Protein AF-A0A9D4F6E3-F1 (afdb_monomer_lite)

Structure (mmCIF, N/CA/C/O backbone):
data_AF-A0A9D4F6E3-F1
#
_entry.id   AF-A0A9D4F6E3-F1
#
loop_
_atom_site.group_PDB
_atom_site.id
_atom_site.type_symbol
_atom_site.label_atom_id
_atom_site.label_alt_id
_atom_site.label_comp_id
_atom_site.label_asym_id
_atom_site.label_entity_id
_atom_site.label_seq_id
_atom_site.pdbx_PDB_ins_code
_atom_site.Cartn_x
_atom_site.Cartn_y
_atom_site.Cartn_z
_atom_site.occupancy
_atom_site.B_iso_or_equiv
_atom_site.auth_seq_id
_atom_site.auth_comp_id
_atom_site.auth_asym_id
_atom_site.auth_atom_id
_atom_site.pdbx_PDB_model_num
ATOM 1 N N . MET A 1 1 ? -2.418 4.231 18.571 1.00 72.19 1 MET A N 1
ATOM 2 C CA . MET A 1 1 ? -3.321 4.488 17.427 1.00 72.19 1 MET A CA 1
ATOM 3 C C . MET A 1 1 ? -3.566 5.983 17.386 1.00 72.19 1 MET A C 1
ATOM 5 O O . MET A 1 1 ? -3.931 6.536 18.414 1.00 72.19 1 MET A O 1
ATOM 9 N N . GLN A 1 2 ? -3.311 6.640 16.258 1.00 84.81 2 GLN A N 1
ATOM 10 C CA . GLN A 1 2 ? -3.467 8.094 16.122 1.00 84.81 2 GLN A CA 1
ATOM 11 C C . GLN A 1 2 ? -4.164 8.404 14.798 1.00 84.81 2 GLN A C 1
ATOM 13 O O . GLN A 1 2 ? -3.969 7.689 13.820 1.00 84.81 2 GLN A O 1
ATOM 18 N N . ARG A 1 3 ? -4.998 9.447 14.750 1.00 84.19 3 ARG A N 1
ATOM 19 C CA . ARG A 1 3 ? -5.613 9.910 13.497 1.00 84.19 3 ARG A CA 1
ATOM 20 C C . ARG A 1 3 ? -4.726 10.954 12.827 1.00 84.19 3 ARG A C 1
ATOM 22 O O . ARG A 1 3 ? -4.261 11.871 13.500 1.00 84.19 3 ARG A O 1
ATOM 29 N N . ILE A 1 4 ? -4.539 10.838 11.514 1.00 84.19 4 ILE A N 1
ATOM 30 C CA . ILE A 1 4 ? -3.860 11.871 10.722 1.00 84.19 4 ILE A CA 1
ATOM 31 C C . ILE A 1 4 ? -4.807 13.061 10.565 1.00 84.19 4 ILE A C 1
ATOM 33 O O . ILE A 1 4 ? -6.011 12.891 10.353 1.00 84.19 4 ILE A O 1
ATOM 37 N N . SER A 1 5 ? -4.264 14.272 10.667 1.00 84.00 5 SER A N 1
ATOM 38 C CA . SER A 1 5 ? -5.014 15.486 10.361 1.00 84.00 5 SER A CA 1
ATOM 39 C C . SER A 1 5 ? -5.292 15.570 8.859 1.00 84.00 5 SER A C 1
ATOM 41 O O . SER A 1 5 ? -4.375 15.506 8.045 1.00 84.00 5 SER A O 1
ATOM 43 N N . THR A 1 6 ? -6.560 15.718 8.491 1.00 83.12 6 THR A N 1
ATOM 44 C CA . THR A 1 6 ? -7.008 15.918 7.106 1.00 83.12 6 THR A CA 1
ATOM 45 C C . THR A 1 6 ? -7.762 17.236 6.981 1.00 83.12 6 THR A C 1
ATOM 47 O O . THR A 1 6 ? -8.135 17.859 7.982 1.00 83.12 6 THR A O 1
ATOM 50 N N . LYS A 1 7 ? -8.001 17.673 5.738 1.00 85.06 7 LYS A N 1
ATOM 51 C CA . LYS A 1 7 ? -8.831 18.850 5.454 1.00 85.06 7 LYS A CA 1
ATOM 52 C C . LYS A 1 7 ? -10.238 18.670 6.049 1.00 85.06 7 LYS A C 1
ATOM 54 O O . LYS A 1 7 ? -10.751 17.551 6.122 1.00 85.06 7 LYS A O 1
ATOM 59 N N . LYS A 1 8 ? -10.874 19.774 6.469 1.00 75.25 8 LYS A N 1
ATOM 60 C CA . LYS A 1 8 ? -12.266 19.766 6.963 1.00 75.25 8 LYS A CA 1
ATOM 61 C C . LYS A 1 8 ? -13.179 19.079 5.934 1.00 75.25 8 LYS A C 1
ATOM 63 O O . LYS A 1 8 ? -13.095 19.378 4.750 1.00 75.25 8 LYS A O 1
ATOM 68 N N . GLY A 1 9 ? -14.013 18.146 6.398 1.00 79.75 9 GLY A N 1
ATOM 69 C CA . GLY A 1 9 ? -14.926 17.356 5.560 1.00 79.75 9 GLY A CA 1
ATOM 70 C C . GLY A 1 9 ? -14.370 16.014 5.066 1.00 79.75 9 GLY A C 1
ATOM 71 O O . GLY A 1 9 ? -15.143 15.187 4.594 1.00 79.75 9 GLY A O 1
ATOM 72 N N . GLN A 1 10 ? -13.067 15.744 5.211 1.00 84.06 10 GLN A N 1
ATOM 73 C CA . GLN A 1 10 ? -12.488 14.445 4.851 1.00 84.06 10 GLN A CA 1
ATOM 74 C C . GLN A 1 10 ? -12.395 13.509 6.057 1.00 84.06 10 GLN A C 1
ATOM 76 O O . GLN A 1 10 ? -11.970 13.911 7.143 1.00 84.06 10 GLN A O 1
ATOM 81 N N . ILE A 1 11 ? -12.721 12.232 5.845 1.00 83.38 11 ILE A N 1
ATOM 82 C CA . ILE A 1 11 ? -12.536 11.182 6.851 1.00 83.38 11 ILE A CA 1
ATOM 83 C C . ILE A 1 11 ? -11.047 11.097 7.200 1.00 83.38 11 ILE A C 1
ATOM 85 O O . ILE A 1 11 ? -10.201 10.883 6.333 1.00 83.38 11 ILE A O 1
ATOM 89 N N . ARG A 1 12 ? -10.728 11.272 8.485 1.00 87.38 12 ARG A N 1
ATOM 90 C CA . ARG A 1 12 ? -9.356 11.185 8.996 1.00 87.38 12 ARG A CA 1
ATOM 91 C C . ARG A 1 12 ? -8.908 9.724 9.047 1.00 87.38 12 ARG A C 1
ATOM 93 O O . ARG A 1 12 ? -9.504 8.970 9.827 1.00 87.38 12 ARG A O 1
ATOM 100 N N . PRO A 1 13 ? -7.873 9.322 8.289 1.00 88.62 13 PRO A N 1
ATOM 101 C CA . PRO A 1 13 ? -7.339 7.977 8.369 1.00 88.62 13 PRO A CA 1
ATOM 102 C C . PRO A 1 13 ? -6.663 7.751 9.721 1.00 88.62 13 PRO A C 1
ATOM 104 O O . PRO A 1 13 ? -6.227 8.683 10.406 1.00 88.62 13 PRO A O 1
ATOM 107 N N . VAL A 1 14 ? -6.595 6.484 10.108 1.00 90.94 14 VAL A N 1
ATOM 108 C CA . VAL A 1 14 ? -5.968 6.041 11.348 1.00 90.94 14 VAL A CA 1
ATOM 109 C C . VAL A 1 14 ? -4.597 5.460 11.023 1.00 90.94 14 VAL A C 1
ATOM 111 O O . VAL A 1 14 ? -4.504 4.524 10.236 1.00 90.94 14 VAL A O 1
ATOM 1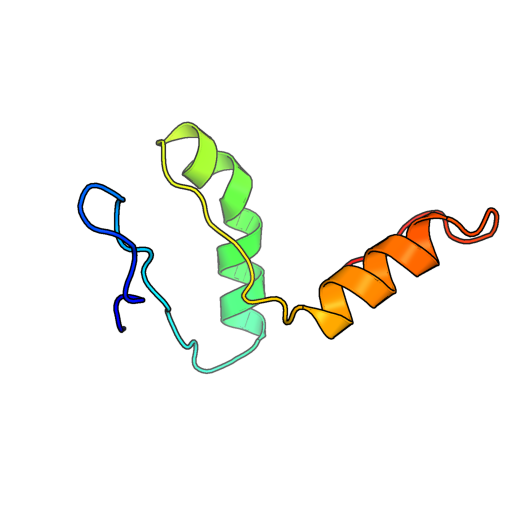14 N N . ILE A 1 15 ? -3.555 5.954 11.689 1.00 90.81 15 ILE A N 1
ATOM 115 C CA . ILE A 1 15 ? -2.248 5.297 11.739 1.00 90.81 15 ILE A CA 1
ATOM 116 C C . ILE A 1 15 ? -2.233 4.295 12.892 1.00 90.81 15 ILE A C 1
ATOM 118 O O . ILE A 1 15 ? -2.536 4.617 14.054 1.00 90.81 15 ILE A O 1
ATOM 122 N N . ILE A 1 16 ? -1.801 3.081 12.567 1.00 91.44 16 ILE A N 1
ATOM 123 C CA . ILE A 1 16 ? -1.571 2.002 13.520 1.00 91.44 16 ILE A CA 1
ATOM 124 C C . ILE A 1 16 ? -0.103 1.590 13.418 1.00 91.44 16 ILE A C 1
ATOM 126 O O . ILE A 1 16 ? 0.325 1.035 12.412 1.00 91.44 16 ILE A O 1
ATOM 130 N N . LYS A 1 17 ? 0.668 1.850 14.479 1.00 92.12 17 LYS A N 1
ATOM 131 C CA . LYS A 1 17 ? 2.030 1.330 14.621 1.00 92.12 17 LYS A CA 1
ATOM 132 C C . LYS A 1 17 ? 1.951 -0.058 15.244 1.00 92.12 17 LYS A C 1
ATOM 134 O O . LYS A 1 17 ? 1.458 -0.203 16.361 1.00 92.12 17 LYS A O 1
ATOM 139 N N . LEU A 1 18 ? 2.405 -1.062 14.507 1.00 92.69 18 LEU A N 1
ATOM 140 C CA . LEU A 1 18 ? 2.438 -2.448 14.962 1.00 92.69 18 LEU A CA 1
ATOM 141 C C . LEU A 1 18 ? 3.787 -2.761 15.612 1.00 92.69 18 LEU A C 1
ATOM 143 O O . LEU A 1 18 ? 4.783 -2.088 15.354 1.00 92.69 18 LEU A O 1
ATOM 147 N N . ARG A 1 19 ? 3.809 -3.780 16.476 1.00 92.12 19 ARG A N 1
ATOM 148 C CA . ARG A 1 19 ? 5.008 -4.158 17.238 1.00 92.12 19 ARG A CA 1
ATOM 149 C C . ARG A 1 19 ? 6.092 -4.784 16.361 1.00 92.12 19 ARG A C 1
ATOM 151 O O . ARG A 1 19 ? 7.269 -4.603 16.644 1.00 92.12 19 ARG A O 1
ATOM 158 N N . ASN A 1 20 ? 5.703 -5.543 15.341 1.00 93.31 20 ASN A N 1
ATOM 159 C CA . ASN A 1 20 ? 6.625 -6.243 14.455 1.00 93.31 20 ASN A CA 1
ATOM 160 C C . ASN A 1 20 ? 6.055 -6.365 13.031 1.00 93.31 20 ASN A C 1
ATOM 162 O O . ASN A 1 20 ? 4.865 -6.142 12.786 1.00 93.31 20 ASN A O 1
ATOM 166 N N . ASN A 1 21 ? 6.933 -6.737 12.100 1.00 89.50 21 ASN A N 1
ATOM 167 C CA . ASN A 1 21 ? 6.599 -6.842 10.682 1.00 89.50 21 ASN A CA 1
ATOM 168 C C . ASN A 1 21 ? 5.730 -8.066 10.369 1.00 89.50 21 ASN A C 1
ATOM 170 O O . ASN A 1 21 ? 4.884 -7.984 9.488 1.00 89.50 21 ASN A O 1
ATOM 174 N N . SER A 1 22 ? 5.861 -9.173 11.108 1.00 92.81 22 SER A N 1
ATOM 175 C CA . SER A 1 22 ? 5.045 -10.373 10.870 1.00 92.81 22 SER A CA 1
ATOM 176 C C . SER A 1 22 ? 3.556 -10.117 11.113 1.00 92.81 22 SER A C 1
ATOM 178 O O . SER A 1 22 ? 2.721 -10.519 10.302 1.00 92.81 22 SER A O 1
ATOM 180 N N . MET A 1 23 ? 3.212 -9.368 12.167 1.00 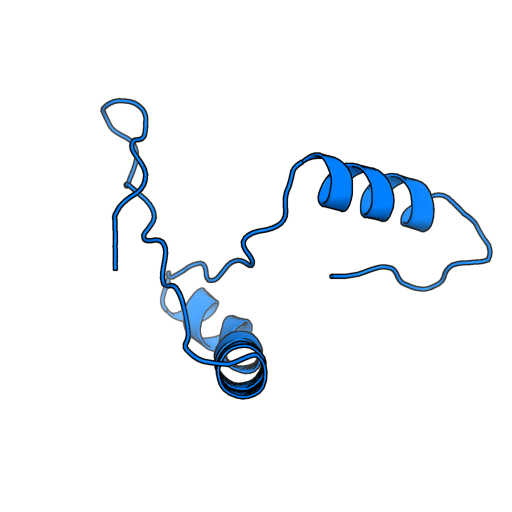93.50 23 MET A N 1
ATOM 181 C CA . MET A 1 23 ? 1.837 -8.923 12.411 1.00 93.50 23 MET A CA 1
ATOM 182 C C . MET A 1 23 ? 1.328 -8.022 11.288 1.00 93.50 23 MET A C 1
ATOM 184 O O . MET A 1 23 ? 0.182 -8.163 10.860 1.00 93.50 23 MET A O 1
ATOM 188 N N . LYS A 1 24 ? 2.176 -7.106 10.801 1.00 91.06 24 LYS A N 1
ATOM 189 C CA . LYS A 1 24 ? 1.841 -6.234 9.672 1.00 91.06 24 LYS A CA 1
ATOM 190 C C . LYS A 1 24 ? 1.502 -7.069 8.438 1.00 91.06 24 LYS A C 1
ATOM 192 O O . LYS A 1 2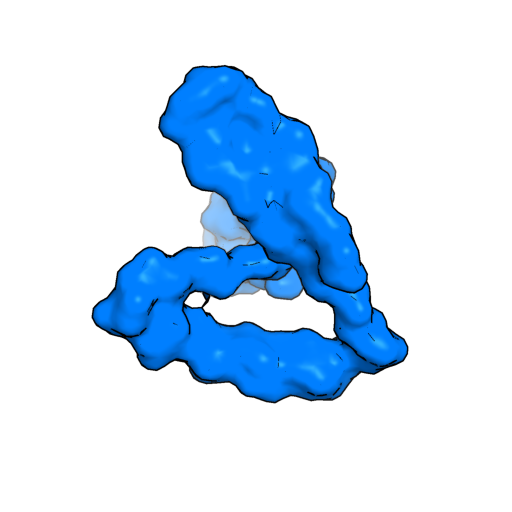4 ? 0.418 -6.898 7.889 1.00 91.06 24 LYS A O 1
ATOM 197 N N . SER A 1 25 ? 2.355 -8.023 8.070 1.00 91.00 25 SER A N 1
ATOM 198 C CA . SER A 1 25 ? 2.130 -8.910 6.924 1.00 91.00 25 SER A CA 1
ATOM 199 C C . SER A 1 25 ? 0.838 -9.722 7.061 1.00 91.00 25 SER A C 1
ATOM 201 O O . SER A 1 25 ? 0.040 -9.760 6.126 1.00 91.00 25 SER A O 1
ATOM 203 N N . ALA A 1 26 ? 0.571 -10.298 8.238 1.00 93.44 26 ALA A N 1
ATOM 204 C CA . ALA A 1 26 ? -0.656 -11.058 8.493 1.00 93.44 26 ALA A CA 1
ATOM 205 C C . ALA A 1 26 ? -1.929 -10.196 8.376 1.00 93.44 26 ALA A C 1
ATOM 207 O O . ALA A 1 26 ? -2.954 -10.653 7.869 1.00 93.44 26 ALA A O 1
ATOM 208 N N . ILE A 1 27 ? -1.877 -8.934 8.818 1.00 92.31 27 ILE A N 1
ATOM 209 C CA . ILE A 1 27 ? -2.987 -7.982 8.667 1.00 92.31 27 ILE A CA 1
ATOM 210 C C . ILE A 1 27 ? -3.156 -7.577 7.196 1.00 92.31 27 ILE A C 1
ATOM 212 O O . ILE A 1 27 ? -4.280 -7.557 6.693 1.00 92.31 27 ILE A O 1
ATOM 216 N N . MET A 1 28 ? -2.059 -7.313 6.482 1.00 92.12 28 MET A N 1
ATOM 217 C CA . MET A 1 28 ? -2.089 -6.918 5.070 1.00 92.12 28 MET A CA 1
ATOM 218 C C . MET A 1 28 ? -2.647 -8.012 4.151 1.00 92.12 28 MET A C 1
ATOM 220 O O . MET A 1 28 ? -3.333 -7.692 3.181 1.00 92.12 28 MET A O 1
ATOM 224 N N . GLN A 1 29 ? -2.476 -9.293 4.487 1.00 92.25 29 GLN A N 1
ATOM 225 C CA . GLN A 1 29 ? -3.129 -10.401 3.772 1.00 92.25 29 GLN A CA 1
ATOM 226 C C . GLN A 1 29 ? -4.667 -10.323 3.825 1.00 92.25 29 GLN A C 1
ATOM 228 O O . GLN A 1 29 ? -5.348 -10.783 2.911 1.00 92.25 29 GLN A O 1
ATOM 233 N N . LYS A 1 30 ? -5.237 -9.670 4.847 1.00 92.12 30 LYS A N 1
ATOM 234 C CA . LYS A 1 30 ? -6.689 -9.453 4.986 1.00 92.12 30 LYS A CA 1
ATOM 235 C C . LYS A 1 30 ? -7.179 -8.171 4.299 1.00 92.12 30 LYS A C 1
ATOM 237 O O . LYS A 1 30 ? -8.331 -7.776 4.471 1.00 92.12 30 LYS A O 1
ATOM 242 N N . ARG A 1 31 ? -6.346 -7.514 3.487 1.00 92.62 31 ARG A N 1
ATOM 243 C CA . ARG A 1 31 ? -6.700 -6.269 2.784 1.00 92.62 31 ARG A CA 1
ATOM 244 C C . ARG A 1 31 ? -7.904 -6.421 1.855 1.00 92.62 31 ARG A C 1
ATOM 246 O O . ARG A 1 31 ? -8.771 -5.551 1.857 1.00 92.62 31 ARG A O 1
ATOM 253 N N . ALA A 1 32 ? -7.962 -7.503 1.077 1.00 91.31 32 ALA A N 1
ATOM 254 C CA . ALA A 1 32 ? -9.064 -7.762 0.150 1.00 91.31 32 ALA A CA 1
ATOM 255 C C . ALA A 1 32 ? -10.428 -7.866 0.866 1.00 91.31 32 ALA A C 1
ATOM 257 O O . ALA A 1 32 ? -11.315 -7.084 0.524 1.00 91.31 32 ALA A O 1
ATOM 258 N N . PRO A 1 33 ? -10.602 -8.710 1.906 1.00 92.62 33 PRO A N 1
ATOM 259 C CA . PRO A 1 33 ? -11.871 -8.766 2.630 1.00 92.62 33 PRO A CA 1
ATOM 260 C C . PRO A 1 33 ? -12.198 -7.463 3.376 1.00 92.62 33 PRO A C 1
ATOM 262 O O . PRO A 1 33 ? -13.362 -7.079 3.438 1.00 92.62 33 PRO A O 1
ATOM 265 N N . MET A 1 34 ? -11.202 -6.722 3.884 1.00 90.94 34 MET A N 1
ATOM 266 C CA . MET A 1 34 ? -11.467 -5.403 4.482 1.00 90.94 34 MET A CA 1
ATOM 267 C C . MET A 1 34 ? -12.009 -4.394 3.463 1.00 90.94 34 MET A C 1
ATOM 269 O O . MET A 1 34 ? -12.919 -3.634 3.797 1.00 90.94 34 MET A O 1
ATOM 273 N N . LYS A 1 35 ? -11.501 -4.425 2.222 1.00 92.00 35 LYS A N 1
ATOM 274 C CA . LYS A 1 35 ? -11.993 -3.584 1.122 1.00 92.00 35 LYS A CA 1
ATOM 275 C C . LYS A 1 35 ? -13.453 -3.883 0.799 1.00 92.00 35 LYS A C 1
ATOM 277 O O . LYS A 1 35 ? -14.222 -2.942 0.617 1.00 92.00 35 LYS A O 1
ATOM 282 N N . SER A 1 36 ? -13.839 -5.157 0.783 1.00 90.25 36 SER A N 1
ATOM 283 C CA . SER A 1 36 ? -15.235 -5.569 0.582 1.00 90.25 36 SER A CA 1
ATOM 284 C C . SER A 1 36 ? -16.168 -5.033 1.673 1.00 90.25 36 SER A C 1
ATOM 286 O O . SER A 1 36 ? -17.307 -4.689 1.385 1.00 90.25 36 SER A O 1
ATOM 288 N N . ASN A 1 37 ? -15.664 -4.865 2.898 1.00 91.88 37 ASN A N 1
ATOM 289 C CA . ASN A 1 37 ? -16.402 -4.280 4.022 1.00 91.88 37 ASN A CA 1
ATOM 290 C C . ASN A 1 37 ? -16.396 -2.736 4.031 1.00 91.88 37 ASN A C 1
ATOM 292 O O . ASN A 1 37 ? -16.750 -2.124 5.036 1.00 91.88 37 ASN A O 1
ATOM 296 N N . GLY A 1 38 ? -15.949 -2.091 2.948 1.00 91.69 38 GLY A N 1
ATOM 297 C CA . GLY A 1 38 ? -15.902 -0.631 2.830 1.00 91.69 38 GLY A CA 1
ATOM 298 C C . GLY A 1 38 ? -14.697 0.032 3.505 1.00 91.69 38 GLY A C 1
ATOM 299 O O . GLY A 1 38 ? -14.600 1.260 3.513 1.00 91.69 38 GLY A O 1
ATOM 300 N N . TYR A 1 39 ? -13.746 -0.743 4.036 1.00 90.81 39 TYR A N 1
ATOM 301 C CA . TYR A 1 39 ? -12.541 -0.213 4.674 1.00 90.81 39 TYR A CA 1
ATOM 302 C C . TYR A 1 39 ? -11.321 -0.340 3.768 1.00 90.81 39 TYR A C 1
ATOM 304 O O . TYR A 1 39 ? -11.014 -1.402 3.232 1.00 90.81 39 TYR A O 1
ATOM 312 N N . ARG A 1 40 ? -10.542 0.735 3.645 1.00 90.44 40 ARG A N 1
ATOM 313 C CA . ARG A 1 40 ? -9.287 0.711 2.891 1.00 90.44 40 ARG A CA 1
ATOM 314 C C . ARG A 1 40 ? -8.097 0.573 3.837 1.00 90.44 40 ARG A C 1
ATOM 316 O O . ARG A 1 40 ? -7.737 1.524 4.521 1.00 90.44 40 ARG A O 1
ATOM 323 N N . LEU A 1 41 ? -7.460 -0.594 3.822 1.00 91.62 41 LEU A N 1
ATOM 324 C CA . LEU A 1 41 ? -6.176 -0.821 4.484 1.00 91.62 41 LEU A CA 1
ATOM 325 C C . LEU A 1 41 ? -5.030 -0.447 3.530 1.00 91.62 41 LEU A C 1
ATOM 327 O O . LEU A 1 41 ? -5.008 -0.886 2.374 1.00 91.62 41 LEU A O 1
ATOM 331 N N . VAL A 1 42 ? -4.093 0.386 3.983 1.00 88.50 42 VAL A N 1
ATOM 332 C CA . VAL A 1 42 ? -2.950 0.839 3.178 1.00 88.50 42 VAL A CA 1
ATOM 333 C C . VAL A 1 42 ? -1.675 0.820 4.000 1.00 88.50 42 VAL A C 1
ATOM 335 O O . VAL A 1 42 ? -1.704 1.173 5.175 1.00 88.50 42 VAL A O 1
ATOM 338 N N . ASP A 1 43 ? -0.577 0.411 3.367 1.00 87.94 43 ASP A N 1
ATOM 339 C CA . ASP A 1 43 ? 0.760 0.609 3.904 1.00 87.94 43 ASP A CA 1
ATOM 340 C C . ASP A 1 43 ? 1.097 2.091 4.001 1.00 87.94 43 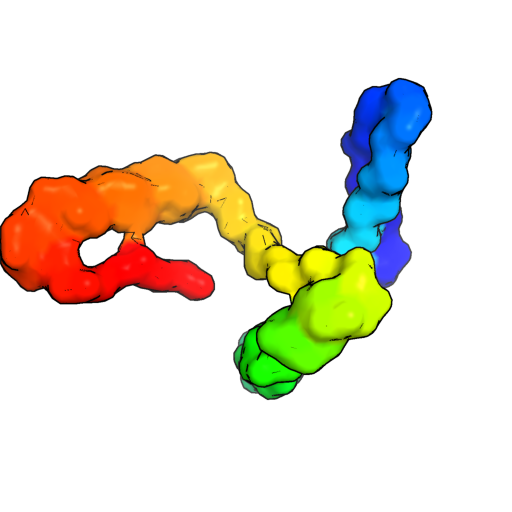ASP A C 1
ATOM 342 O O . ASP A 1 43 ? 0.786 2.880 3.109 1.00 87.94 43 ASP A O 1
ATOM 346 N N . ASP A 1 44 ? 1.776 2.451 5.084 1.00 86.06 44 ASP A N 1
ATOM 347 C CA . ASP A 1 44 ? 2.424 3.748 5.189 1.00 86.06 44 ASP A CA 1
ATOM 348 C C . ASP A 1 44 ? 3.715 3.708 4.365 1.00 86.06 44 ASP A C 1
ATOM 350 O O . ASP A 1 44 ? 4.757 3.237 4.825 1.00 86.06 44 ASP A O 1
ATOM 354 N N . VAL A 1 45 ? 3.603 4.109 3.100 1.00 84.06 45 VAL A N 1
ATOM 355 C CA . VAL A 1 45 ? 4.722 4.206 2.160 1.00 84.06 45 VAL A CA 1
ATOM 356 C C . VAL A 1 45 ? 5.087 5.678 2.024 1.00 84.06 45 VAL A C 1
ATOM 358 O O . VAL A 1 45 ? 4.240 6.525 1.731 1.00 84.06 45 VAL A O 1
ATOM 361 N N . THR A 1 46 ? 6.360 6.002 2.242 1.00 85.06 46 THR A N 1
ATOM 362 C CA . THR A 1 46 ? 6.850 7.374 2.094 1.00 85.06 46 THR A CA 1
ATOM 363 C C . THR A 1 46 ? 6.800 7.803 0.623 1.00 85.06 46 THR A C 1
ATOM 365 O O . THR A 1 46 ? 6.887 6.975 -0.285 1.00 85.06 46 THR A O 1
ATOM 368 N N . LYS A 1 47 ? 6.696 9.114 0.359 1.00 86.56 47 LYS A N 1
ATOM 369 C CA . LYS A 1 47 ? 6.717 9.636 -1.021 1.00 86.56 47 LYS A CA 1
ATOM 370 C C . LYS A 1 47 ? 7.939 9.160 -1.829 1.00 86.56 47 LYS A C 1
ATOM 372 O O . LYS A 1 47 ? 7.719 8.716 -2.952 1.00 86.56 47 LYS A O 1
ATOM 377 N N . PRO A 1 48 ? 9.177 9.176 -1.288 1.00 87.69 48 PRO A N 1
ATOM 378 C CA . PRO A 1 48 ? 10.337 8.661 -2.015 1.00 87.69 48 PRO A CA 1
ATOM 379 C C . PRO A 1 48 ? 10.214 7.177 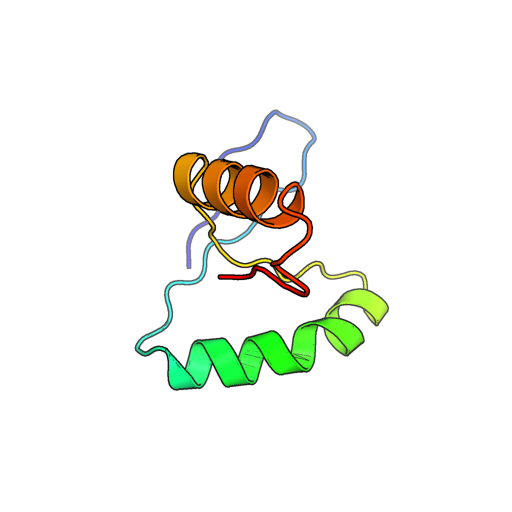-2.372 1.00 87.69 48 PRO A C 1
ATOM 381 O O . PRO A 1 48 ? 10.548 6.792 -3.486 1.00 87.69 48 PRO A O 1
ATOM 384 N N . ASN A 1 49 ? 9.682 6.347 -1.467 1.00 87.12 49 ASN A N 1
ATOM 385 C CA . ASN A 1 49 ? 9.494 4.920 -1.739 1.00 87.12 49 ASN A CA 1
ATOM 386 C C . ASN A 1 49 ? 8.449 4.702 -2.840 1.00 87.12 49 ASN A C 1
ATOM 388 O O . ASN A 1 49 ? 8.649 3.873 -3.723 1.00 87.12 49 ASN A O 1
ATOM 392 N N . GLN A 1 50 ? 7.360 5.476 -2.828 1.00 88.38 50 GLN A N 1
ATOM 393 C CA . GLN A 1 50 ? 6.355 5.417 -3.888 1.00 88.38 50 GLN A CA 1
ATOM 394 C C . GLN A 1 50 ? 6.937 5.835 -5.243 1.00 88.38 50 GLN A C 1
ATOM 396 O O . GLN A 1 50 ? 6.648 5.208 -6.259 1.00 88.38 50 GLN A O 1
ATOM 401 N N . GLU A 1 51 ? 7.756 6.885 -5.265 1.00 91.62 51 GLU A N 1
ATOM 402 C CA . GLU A 1 51 ? 8.417 7.345 -6.483 1.00 91.62 51 GLU A CA 1
ATOM 403 C C . GLU A 1 51 ? 9.411 6.309 -7.016 1.00 91.62 51 GLU A C 1
ATOM 405 O O . GLU A 1 51 ? 9.424 6.041 -8.215 1.00 91.62 51 GLU A O 1
ATOM 410 N N . LEU A 1 52 ? 10.187 5.679 -6.132 1.00 91.06 52 LEU A N 1
ATOM 411 C CA . LEU A 1 52 ? 11.090 4.592 -6.495 1.00 91.06 52 LEU A CA 1
ATOM 412 C C . LEU A 1 52 ? 10.330 3.422 -7.129 1.00 91.06 52 LEU A C 1
ATOM 414 O O . LEU A 1 52 ? 10.711 2.985 -8.208 1.00 91.06 52 LEU A O 1
ATOM 418 N N . ILE A 1 53 ? 9.238 2.956 -6.513 1.00 89.12 53 ILE A N 1
ATOM 419 C CA . ILE A 1 53 ? 8.401 1.883 -7.077 1.00 89.12 53 ILE A CA 1
ATOM 420 C C . ILE A 1 53 ? 7.895 2.273 -8.466 1.00 89.12 53 ILE A C 1
ATOM 422 O O . ILE A 1 53 ? 8.013 1.489 -9.402 1.00 89.12 53 ILE A O 1
ATOM 426 N N . ASN A 1 54 ? 7.378 3.494 -8.615 1.00 89.19 54 ASN A N 1
ATOM 427 C CA . ASN A 1 54 ? 6.879 3.968 -9.902 1.00 89.19 54 ASN A CA 1
ATOM 428 C C . ASN A 1 54 ? 7.982 3.972 -10.968 1.00 89.19 54 ASN A C 1
ATOM 430 O O . ASN A 1 54 ? 7.711 3.597 -12.099 1.00 89.19 54 ASN A O 1
ATOM 434 N N . ARG A 1 55 ? 9.214 4.365 -10.616 1.00 92.88 55 ARG A N 1
ATOM 435 C CA . ARG A 1 55 ? 10.361 4.317 -11.535 1.00 92.88 55 ARG A CA 1
ATOM 436 C C . ARG A 1 55 ? 10.752 2.882 -11.882 1.00 92.88 55 ARG A C 1
ATOM 438 O O . ARG A 1 55 ? 10.979 2.599 -13.049 1.00 92.88 55 ARG A O 1
ATOM 445 N N . LEU A 1 56 ? 10.790 1.981 -10.899 1.00 91.94 56 LEU A N 1
ATOM 446 C CA . LEU A 1 56 ? 11.120 0.569 -11.116 1.00 91.94 56 LEU A CA 1
ATOM 447 C C . LEU A 1 56 ? 10.117 -0.105 -12.060 1.00 91.94 56 LEU A C 1
ATOM 449 O O . LEU A 1 56 ? 10.529 -0.809 -12.970 1.00 91.94 56 LEU A O 1
ATOM 453 N N . LEU A 1 57 ? 8.822 0.184 -11.915 1.00 91.25 57 LEU A N 1
ATOM 454 C CA . LEU A 1 57 ? 7.773 -0.348 -12.795 1.00 91.25 57 LEU A CA 1
ATOM 455 C C . LEU A 1 57 ? 7.845 0.159 -14.249 1.00 91.25 57 LEU A C 1
ATOM 457 O O . LEU A 1 57 ? 7.128 -0.362 -15.098 1.00 91.25 57 LEU A O 1
ATOM 461 N N . LEU A 1 58 ? 8.663 1.174 -14.551 1.00 93.75 58 LEU A N 1
ATOM 462 C CA . LEU A 1 58 ? 8.892 1.639 -15.926 1.00 93.75 58 LEU A CA 1
ATOM 463 C C . LEU A 1 58 ? 10.005 0.858 -16.640 1.00 93.75 58 LEU A C 1
ATOM 465 O O . LEU A 1 58 ? 10.159 1.003 -17.853 1.00 93.75 58 LEU A O 1
ATOM 469 N N . HIS A 1 59 ? 10.796 0.063 -15.916 1.00 93.56 59 HIS A N 1
ATOM 470 C CA . HIS A 1 59 ? 11.851 -0.748 -16.512 1.00 93.56 59 HIS A CA 1
ATOM 471 C C . HIS A 1 59 ? 11.281 -2.060 -17.054 1.00 93.56 59 HIS A C 1
ATOM 473 O O . HIS A 1 59 ? 10.587 -2.781 -16.346 1.00 93.56 59 HIS A O 1
ATOM 479 N N . LEU A 1 60 ? 11.627 -2.383 -18.303 1.00 89.81 60 LEU A N 1
ATOM 480 C CA . LEU A 1 60 ? 11.150 -3.584 -19.002 1.00 89.81 60 LEU A CA 1
ATOM 481 C C . LEU A 1 60 ? 11.587 -4.892 -18.328 1.00 89.81 60 LEU A C 1
ATOM 483 O O . LEU A 1 60 ? 10.895 -5.893 -18.457 1.00 89.81 60 LEU A O 1
ATOM 487 N N . ASP A 1 61 ? 12.701 -4.868 -17.594 1.00 93.56 61 ASP A N 1
ATOM 488 C CA . ASP A 1 61 ? 13.265 -6.045 -16.922 1.00 93.56 61 ASP A CA 1
ATOM 489 C C . ASP A 1 61 ? 12.661 -6.294 -15.527 1.00 93.56 61 ASP A C 1
ATOM 491 O O . ASP A 1 61 ? 13.081 -7.207 -14.816 1.00 93.56 61 ASP A O 1
ATOM 495 N N . ILE A 1 62 ? 11.718 -5.452 -15.089 1.00 88.00 62 ILE A N 1
ATOM 496 C CA . ILE A 1 62 ? 11.115 -5.527 -13.758 1.00 88.00 62 ILE A CA 1
ATOM 497 C C . ILE A 1 62 ? 9.642 -5.907 -13.891 1.00 88.00 62 ILE A C 1
ATOM 499 O O . ILE A 1 62 ? 8.775 -5.058 -14.081 1.00 88.00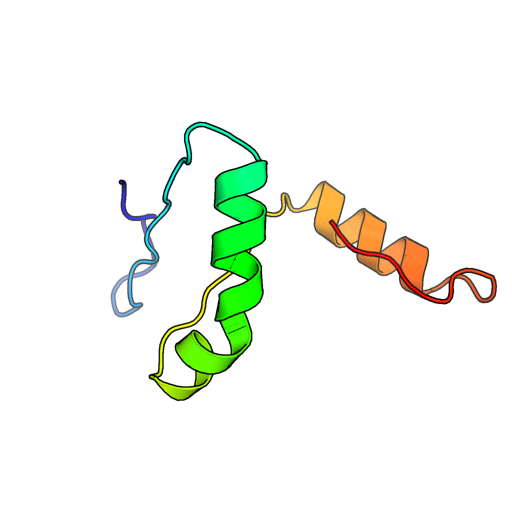 62 ILE A O 1
ATOM 503 N N . ASP A 1 63 ? 9.350 -7.193 -13.691 1.00 84.25 63 ASP A N 1
ATOM 504 C CA . ASP A 1 63 ? 7.978 -7.719 -13.727 1.00 84.25 63 ASP A CA 1
ATOM 505 C C . ASP A 1 63 ? 7.109 -7.201 -12.568 1.00 84.25 63 ASP A C 1
ATOM 507 O O . ASP A 1 63 ? 5.886 -7.096 -12.676 1.00 84.25 63 ASP A O 1
ATOM 511 N N . SER A 1 64 ? 7.724 -6.902 -11.417 1.00 82.38 64 SER A N 1
ATOM 512 C CA . SER A 1 64 ? 7.012 -6.363 -10.257 1.00 82.38 64 SER A CA 1
ATOM 513 C C . SER A 1 64 ? 7.921 -5.579 -9.311 1.00 82.38 64 SER A C 1
ATOM 515 O O . SER A 1 64 ? 9.058 -5.964 -9.049 1.00 82.38 64 SER A O 1
ATOM 517 N N . ALA A 1 65 ? 7.388 -4.495 -8.745 1.00 82.06 65 ALA A N 1
ATOM 518 C CA . ALA A 1 65 ? 8.021 -3.730 -7.675 1.00 82.06 65 ALA A CA 1
ATOM 519 C C . ALA A 1 65 ? 6.970 -3.341 -6.628 1.00 82.06 65 ALA A C 1
ATOM 521 O O . ALA A 1 65 ? 5.912 -2.801 -6.958 1.00 82.06 65 ALA A O 1
ATOM 522 N N . TRP A 1 66 ? 7.252 -3.636 -5.361 1.00 78.00 66 TRP A N 1
ATOM 523 C CA . TRP A 1 66 ? 6.366 -3.370 -4.226 1.00 78.00 66 TRP A CA 1
ATOM 524 C C . TRP A 1 66 ? 7.179 -3.163 -2.937 1.00 78.00 66 TRP A C 1
ATOM 526 O O . TRP A 1 66 ? 8.378 -3.441 -2.911 1.00 78.00 66 TRP A O 1
ATOM 536 N N . TYR A 1 67 ? 6.533 -2.630 -1.895 1.00 64.75 67 TYR A N 1
ATOM 537 C CA . TYR A 1 67 ? 7.105 -2.340 -0.572 1.00 64.75 67 TYR A CA 1
ATOM 538 C C . TYR A 1 67 ? 6.282 -3.002 0.531 1.00 64.75 67 TYR A C 1
ATOM 540 O O . TYR A 1 67 ? 5.040 -3.046 0.366 1.00 64.75 67 TYR A O 1
#

Radius of gyration: 14.77 Å; chains: 1; bounding box: 30×31×36 Å

pLDDT: mean 88.27, std 5.4, range [64.75, 93.75]

Foldseek 3Di:
DDWDDDDPPDDTDDDDDDPDVVVVVVVVVCQVVCVVVVDHDDDPADPVRVVVQVVLVVDPVRPHDDD

Secondary structure (DSSP, 8-state):
-EEPP--TTSPPPEE---SSHHHHHHHHTTHHHHHHTT--------HHHHHHHHHHTTSTT-S----

Sequence (67 aa):
MQRISTKKGQIRPVIIKLRNNSMKSAIMQKRAPMKSNGYRLVDDVTKPNQELINRLLLHLDIDSAWY

Organism: Dreissena polymorpha (NCBI:txid45954)